Protein AF-A0A661S840-F1 (afdb_monomer)

Sequence (126 aa):
MNNSQTTIVRDSRGLSIAGTRITLYDVMDYVTENWPPELVQYWLNLTDRQIKDAMDYIENNRAEVEAEYRLVLKQAEEIRQYWEDHNREHFAKIREMPRRPGKEGLWMKLKAEKTKLEQEYGNYSD

Solvent-accessible surface area (backbone atoms only — not comparable to full-atom values): 7443 Å² total; per-residue (Å²): 133,86,81,78,74,64,55,70,39,77,55,99,90,38,58,24,37,60,98,57,94,48,34,54,55,67,51,42,64,41,52,78,70,66,51,56,67,70,56,52,20,61,76,68,70,46,52,76,66,51,43,49,54,48,54,54,49,44,69,78,39,40,73,60,50,54,52,52,40,54,50,51,54,51,52,54,49,55,52,49,52,53,51,52,56,55,46,51,56,51,51,52,52,58,70,69,50,76,78,67,84,94,43,62,73,59,53,51,50,54,50,53,52,50,52,49,50,50,54,63,57,56,72,71,73,121

Nearest PDB structures (foldseek):
  5af3-assembly1_B  TM=7.250E-01  e=1.718E-01  Mycobacterium tuberculosis H37Rv

Structure (mmCIF, N/CA/C/O backbone):
data_AF-A0A661S840-F1
#
_entry.id   AF-A0A661S840-F1
#
loop_
_atom_site.group_PDB
_atom_site.id
_atom_site.type_symbol
_atom_site.label_atom_id
_atom_site.label_alt_id
_atom_site.label_comp_id
_atom_site.label_asym_id
_atom_site.label_entity_id
_atom_site.label_seq_id
_atom_site.pdbx_PDB_ins_code
_atom_site.Cartn_x
_atom_site.Cartn_y
_atom_site.Cartn_z
_atom_site.occupancy
_atom_site.B_iso_or_equiv
_atom_site.auth_seq_id
_atom_site.auth_comp_id
_atom_site.auth_asym_id
_atom_site.auth_atom_id
_atom_site.pdbx_PDB_model_num
ATOM 1 N N . MET A 1 1 ? -14.898 23.641 21.065 1.00 31.53 1 MET A N 1
ATOM 2 C CA . MET A 1 1 ? -15.571 22.627 20.226 1.00 31.53 1 MET A CA 1
ATOM 3 C C . MET A 1 1 ? -14.485 21.693 19.716 1.00 31.53 1 MET A C 1
ATOM 5 O O . MET A 1 1 ? -13.652 22.146 18.944 1.00 31.53 1 MET A O 1
ATOM 9 N N . ASN A 1 2 ? -14.397 20.463 20.232 1.00 38.12 2 ASN A N 1
ATOM 10 C CA . ASN A 1 2 ? -13.401 19.497 19.759 1.00 38.12 2 ASN A CA 1
ATOM 11 C C . ASN A 1 2 ? -13.848 18.986 18.389 1.00 38.12 2 ASN A C 1
ATOM 13 O O . ASN A 1 2 ? -14.842 18.274 18.291 1.00 38.12 2 ASN A O 1
ATOM 17 N N . ASN A 1 3 ? -13.130 19.381 17.340 1.00 42.19 3 ASN A N 1
ATOM 18 C CA . ASN A 1 3 ? -13.243 18.768 16.024 1.00 42.19 3 ASN A CA 1
ATOM 19 C C . ASN A 1 3 ? -12.667 17.352 16.145 1.00 42.19 3 ASN A C 1
ATOM 21 O O . ASN A 1 3 ? -11.458 17.155 16.027 1.00 42.19 3 ASN A O 1
ATOM 25 N N . SER A 1 4 ? -13.512 16.372 16.455 1.00 52.81 4 SER A N 1
ATOM 26 C CA . SER A 1 4 ? -13.155 14.959 16.364 1.00 52.81 4 SER A CA 1
ATOM 27 C C . SER A 1 4 ? -12.923 14.645 14.889 1.00 52.81 4 SER A C 1
ATOM 29 O O . SER A 1 4 ? -13.855 14.268 14.188 1.00 52.81 4 SER A O 1
ATOM 31 N N . GLN A 1 5 ? -11.710 14.881 14.380 1.00 65.38 5 GLN A N 1
ATOM 32 C CA . GLN A 1 5 ? -11.364 14.449 13.031 1.00 65.38 5 GLN A CA 1
ATOM 33 C C . GLN A 1 5 ? -11.564 12.935 12.961 1.00 65.38 5 GLN A C 1
ATOM 35 O O . GLN A 1 5 ? -10.979 12.194 13.755 1.00 65.38 5 GLN A O 1
ATOM 40 N N . THR A 1 6 ? -12.447 12.501 12.062 1.00 83.31 6 THR A N 1
ATOM 41 C CA . THR A 1 6 ? -12.695 11.086 11.796 1.00 83.31 6 THR A CA 1
ATOM 42 C C . THR A 1 6 ? -11.404 10.458 11.288 1.00 83.31 6 THR A C 1
ATOM 44 O O . THR A 1 6 ? -10.803 10.961 10.341 1.00 83.31 6 THR A O 1
ATOM 47 N N . THR A 1 7 ? -10.963 9.378 11.930 1.00 94.56 7 THR A N 1
ATOM 48 C CA . THR A 1 7 ? -9.698 8.711 11.596 1.00 94.56 7 THR A CA 1
ATOM 49 C C . THR A 1 7 ? -9.768 7.984 10.257 1.00 94.56 7 THR A C 1
ATOM 51 O O . THR A 1 7 ? -8.771 7.938 9.548 1.00 94.56 7 THR A O 1
ATOM 54 N N . ILE A 1 8 ? -10.942 7.470 9.881 1.00 96.50 8 ILE A N 1
ATOM 55 C CA . ILE A 1 8 ? -11.198 6.871 8.567 1.00 96.50 8 ILE A CA 1
ATOM 56 C C . ILE A 1 8 ? -11.955 7.880 7.702 1.00 96.50 8 ILE A C 1
ATOM 58 O O . ILE A 1 8 ? -13.045 8.329 8.057 1.00 96.50 8 ILE A O 1
ATOM 62 N N . VAL A 1 9 ? -11.364 8.258 6.573 1.00 96.06 9 VAL A N 1
ATOM 63 C CA . VAL A 1 9 ? -11.898 9.246 5.629 1.00 96.06 9 VAL A CA 1
ATOM 64 C C . VAL A 1 9 ? -11.978 8.649 4.235 1.00 96.06 9 VAL A C 1
ATOM 66 O O . VAL A 1 9 ? -11.181 7.788 3.878 1.00 96.06 9 VAL A O 1
ATOM 69 N N . ARG A 1 10 ? -12.924 9.120 3.421 1.00 94.94 10 ARG A N 1
ATOM 70 C CA . ARG A 1 10 ? -13.029 8.709 2.019 1.00 94.94 10 ARG A CA 1
ATOM 71 C C . ARG A 1 10 ? -12.412 9.775 1.124 1.00 94.94 10 ARG A C 1
ATOM 73 O O . ARG A 1 10 ? -12.809 10.936 1.196 1.00 94.94 10 ARG A O 1
ATOM 80 N N . ASP A 1 11 ? -11.452 9.386 0.294 1.00 91.38 11 ASP A N 1
ATOM 81 C CA . ASP A 1 11 ? -10.814 10.267 -0.686 1.00 91.38 11 ASP A CA 1
ATOM 82 C C . ASP A 1 11 ? -10.761 9.617 -2.079 1.00 91.38 11 ASP A C 1
ATOM 84 O O . ASP A 1 11 ? -11.438 8.620 -2.341 1.00 91.38 11 ASP A O 1
ATOM 88 N N . SER A 1 12 ? -9.987 10.194 -3.003 1.00 90.94 12 SER A N 1
ATOM 89 C CA . SER A 1 12 ? -9.850 9.673 -4.370 1.00 90.94 12 SER A CA 1
ATOM 90 C C . SER A 1 12 ? -9.260 8.260 -4.450 1.00 90.94 12 SER A C 1
ATOM 92 O O . SER A 1 12 ? -9.350 7.639 -5.506 1.00 90.94 12 SER A O 1
ATOM 94 N N . ARG A 1 13 ? -8.664 7.750 -3.366 1.00 90.56 13 ARG A N 1
ATOM 95 C CA . ARG A 1 13 ? -8.087 6.404 -3.263 1.00 90.56 13 ARG A CA 1
ATOM 96 C C . ARG A 1 13 ? -9.034 5.413 -2.581 1.00 90.56 13 ARG A C 1
ATOM 98 O O . ARG A 1 13 ? -8.708 4.236 -2.522 1.00 90.56 13 ARG A O 1
ATOM 105 N N . GLY A 1 14 ? -10.185 5.871 -2.080 1.00 94.56 14 GLY A N 1
ATOM 106 C CA . GLY A 1 14 ? -11.137 5.064 -1.316 1.00 94.56 14 GLY A CA 1
ATOM 107 C C . GLY A 1 14 ? -11.064 5.335 0.187 1.00 94.56 14 GLY A C 1
ATOM 108 O O . GLY A 1 14 ? -10.854 6.476 0.608 1.00 94.56 14 GLY A O 1
ATOM 109 N N . LEU A 1 15 ? -11.293 4.299 0.999 1.00 97.00 15 LEU A N 1
ATOM 110 C CA . LEU A 1 15 ? -11.239 4.382 2.462 1.00 97.00 15 LEU A CA 1
ATOM 111 C C . LEU A 1 15 ? -9.783 4.502 2.939 1.00 97.00 15 LEU A C 1
ATOM 113 O O . LEU A 1 15 ? -8.984 3.581 2.776 1.00 97.00 15 LEU A O 1
ATOM 117 N N . SER A 1 16 ? -9.449 5.640 3.542 1.00 97.38 16 SER A N 1
ATOM 118 C CA . SER A 1 16 ? -8.091 6.037 3.921 1.00 97.38 16 SER A CA 1
ATOM 119 C C . SER A 1 16 ? -7.980 6.428 5.393 1.00 97.38 16 SER A C 1
ATOM 121 O O . SER A 1 16 ? -8.904 6.998 5.972 1.00 97.38 16 SER A O 1
ATOM 123 N N . ILE A 1 17 ? -6.814 6.182 5.992 1.00 97.19 17 ILE A N 1
ATOM 124 C CA . ILE A 1 17 ? -6.490 6.630 7.349 1.00 97.19 17 ILE A CA 1
ATOM 125 C C . ILE A 1 17 ? -6.020 8.089 7.288 1.00 97.19 17 ILE A C 1
ATOM 127 O O . ILE A 1 17 ? -4.999 8.414 6.671 1.00 97.19 17 ILE A O 1
ATOM 131 N N . ALA A 1 18 ? -6.759 8.978 7.949 1.00 95.69 18 ALA A N 1
ATOM 132 C CA . ALA A 1 18 ? -6.497 10.408 7.991 1.00 95.69 18 ALA A CA 1
ATOM 133 C C . ALA A 1 18 ? -5.067 10.713 8.465 1.00 95.69 18 ALA A C 1
ATOM 135 O O . ALA A 1 18 ? -4.554 10.119 9.416 1.00 95.69 18 ALA A O 1
ATOM 136 N N . GLY A 1 19 ? -4.424 11.663 7.783 1.00 93.25 19 GLY A N 1
ATOM 137 C CA . GLY A 1 19 ? -3.034 12.038 8.047 1.00 93.25 19 GLY A CA 1
ATOM 138 C C . GLY A 1 19 ? -1.993 11.086 7.449 1.00 93.25 19 GLY A C 1
ATOM 139 O O . GLY A 1 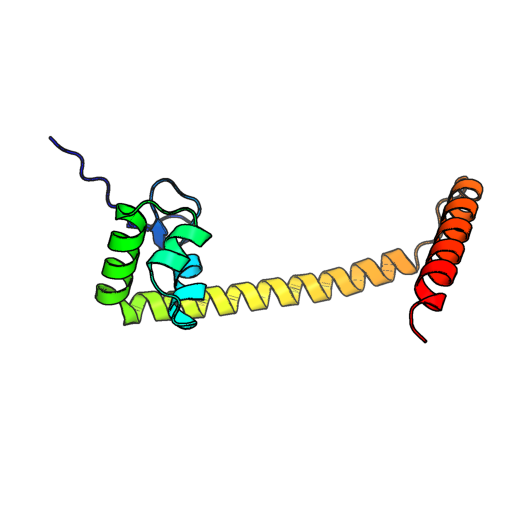19 ? -0.804 11.292 7.674 1.00 93.25 19 GLY A O 1
ATOM 140 N N . THR A 1 20 ? -2.403 10.077 6.671 1.00 95.31 20 THR A N 1
ATOM 141 C CA . THR A 1 20 ? -1.489 9.112 6.043 1.00 95.31 20 THR A CA 1
ATOM 142 C C . THR A 1 20 ? -1.832 8.862 4.571 1.00 95.31 20 THR A C 1
ATOM 144 O O . THR A 1 20 ? -2.893 9.244 4.070 1.00 95.31 20 THR A O 1
ATOM 147 N N . ARG A 1 21 ? -0.923 8.180 3.866 1.00 95.56 21 ARG A N 1
ATOM 148 C CA . ARG A 1 21 ? -1.188 7.607 2.537 1.00 95.56 21 ARG A CA 1
ATOM 149 C C . ARG A 1 21 ? -1.707 6.164 2.610 1.00 95.56 21 ARG A C 1
ATOM 151 O O . ARG A 1 21 ? -1.833 5.540 1.566 1.00 95.56 21 ARG A O 1
ATOM 158 N N . ILE A 1 22 ? -2.025 5.665 3.802 1.00 97.44 22 ILE A N 1
ATOM 159 C CA . ILE A 1 22 ? -2.437 4.281 4.039 1.00 97.44 22 ILE A CA 1
ATOM 160 C C . ILE A 1 22 ? -3.952 4.185 3.872 1.00 97.44 22 ILE A C 1
ATOM 162 O O . ILE A 1 22 ? -4.712 4.972 4.446 1.00 97.44 22 ILE A O 1
ATOM 166 N N . THR A 1 23 ? -4.379 3.247 3.043 1.00 97.88 23 THR A N 1
ATOM 167 C CA . THR A 1 23 ? -5.773 2.859 2.841 1.00 97.88 23 THR A CA 1
ATOM 168 C C . THR A 1 23 ? -6.152 1.726 3.790 1.00 97.88 23 THR A C 1
ATOM 170 O O . THR A 1 23 ? -5.291 1.003 4.289 1.00 97.88 23 THR A O 1
ATOM 173 N N . LEU A 1 24 ? -7.448 1.526 4.030 1.00 97.69 24 LEU A N 1
ATOM 174 C CA . LEU A 1 24 ? -7.896 0.308 4.713 1.00 97.69 24 LEU A CA 1
ATOM 175 C C . LEU A 1 24 ? -7.578 -0.952 3.899 1.00 97.69 24 LEU A C 1
ATOM 177 O O . LEU A 1 24 ? -7.468 -2.025 4.477 1.00 97.69 24 LEU A O 1
ATOM 181 N N . TYR A 1 25 ? -7.382 -0.831 2.586 1.00 97.94 25 TYR A N 1
ATOM 182 C CA . TYR A 1 25 ? -6.994 -1.949 1.729 1.00 97.94 25 TYR A CA 1
ATOM 183 C C . TYR A 1 25 ? -5.547 -2.388 1.999 1.00 97.94 25 TYR A C 1
ATOM 185 O O . TYR A 1 25 ? -5.298 -3.583 2.082 1.00 97.94 25 TYR A O 1
ATOM 193 N N . ASP A 1 26 ? -4.639 -1.439 2.265 1.00 97.62 26 ASP A N 1
ATOM 194 C CA . ASP A 1 26 ? -3.274 -1.750 2.718 1.00 97.62 26 ASP A CA 1
ATOM 195 C C . ASP A 1 26 ? -3.290 -2.476 4.076 1.00 97.62 26 ASP A C 1
ATOM 197 O O . ASP A 1 26 ? -2.479 -3.358 4.327 1.00 97.62 26 ASP A O 1
ATOM 201 N N . VAL A 1 27 ? -4.223 -2.128 4.973 1.00 97.88 27 VAL A N 1
ATOM 202 C CA . VAL A 1 27 ? -4.413 -2.838 6.254 1.00 97.88 27 VAL A CA 1
ATOM 203 C C . VAL A 1 27 ? -4.977 -4.246 6.020 1.00 97.88 27 VAL A C 1
ATOM 205 O O . VAL A 1 27 ? -4.553 -5.199 6.677 1.00 97.88 27 VAL A O 1
ATOM 208 N N . MET A 1 28 ? -5.911 -4.392 5.075 1.00 98.19 28 MET A N 1
ATOM 209 C CA . MET A 1 28 ? -6.550 -5.668 4.738 1.00 98.19 28 MET A CA 1
ATOM 210 C C . MET A 1 28 ? -5.571 -6.715 4.199 1.00 98.19 28 MET A C 1
ATOM 212 O O . MET A 1 28 ? -5.778 -7.899 4.474 1.00 98.19 28 MET A O 1
ATOM 216 N N . ASP A 1 29 ? -4.489 -6.311 3.527 1.00 98.00 29 ASP A N 1
ATOM 217 C CA . ASP A 1 29 ? -3.423 -7.237 3.110 1.00 98.00 29 ASP A CA 1
ATOM 218 C C . ASP A 1 29 ? -2.869 -8.036 4.303 1.00 98.00 29 ASP A C 1
ATOM 220 O O . ASP A 1 29 ? -2.687 -9.245 4.213 1.00 98.00 29 ASP A O 1
ATOM 224 N N . TYR A 1 30 ? -2.715 -7.406 5.472 1.00 97.88 30 TYR A N 1
ATOM 225 C CA . TYR A 1 30 ? -2.214 -8.081 6.676 1.00 97.88 30 TYR A CA 1
ATOM 226 C C . TYR A 1 30 ? -3.322 -8.766 7.484 1.00 97.88 30 TYR A C 1
ATOM 228 O O . TYR A 1 30 ? -3.121 -9.842 8.051 1.00 97.88 30 TYR A O 1
ATOM 236 N N . VAL A 1 31 ? -4.513 -8.161 7.550 1.00 95.75 31 VAL A N 1
ATOM 237 C CA . VAL A 1 31 ? -5.654 -8.739 8.282 1.00 95.75 31 VAL A CA 1
ATOM 238 C C . VAL A 1 31 ? -6.093 -10.060 7.653 1.00 95.75 31 VAL A C 1
ATOM 240 O O . VAL A 1 31 ? -6.397 -11.010 8.374 1.00 95.75 31 VAL A O 1
ATOM 243 N N . THR A 1 32 ? -6.096 -10.155 6.322 1.00 96.19 32 THR A N 1
ATOM 244 C CA . THR A 1 32 ? -6.449 -11.399 5.616 1.00 96.19 32 THR A CA 1
ATOM 245 C C . THR A 1 32 ? -5.414 -12.509 5.816 1.00 96.19 32 THR A C 1
ATOM 247 O O . THR A 1 32 ? -5.772 -13.687 5.811 1.00 96.19 32 THR A O 1
ATOM 250 N N . GLU A 1 33 ? -4.165 -12.148 6.113 1.00 97.00 33 GLU A N 1
ATOM 251 C CA . GLU A 1 33 ? -3.110 -13.064 6.558 1.00 97.00 33 GLU A CA 1
ATOM 252 C C . GLU A 1 33 ? -3.145 -13.363 8.072 1.00 97.00 33 GLU A C 1
ATOM 254 O O . GLU A 1 33 ? -2.285 -14.079 8.584 1.00 97.00 33 GLU A O 1
ATOM 259 N N . ASN A 1 34 ? -4.155 -12.873 8.801 1.00 96.06 34 ASN A N 1
ATOM 260 C CA . ASN A 1 34 ? -4.320 -13.023 10.253 1.00 96.06 34 ASN A CA 1
ATOM 261 C C . ASN A 1 34 ? -3.17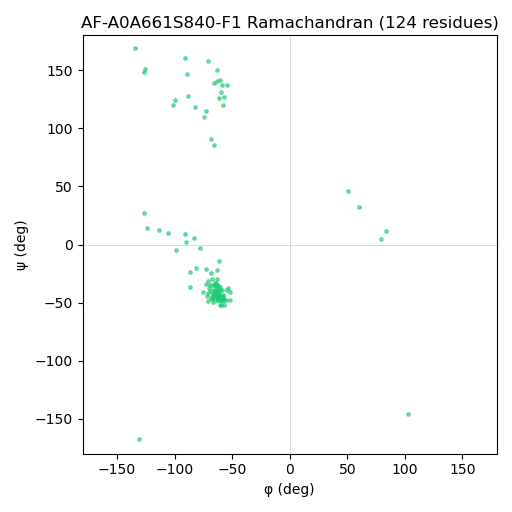3 -12.422 11.082 1.00 96.06 34 ASN A C 1
ATOM 263 O O . ASN A 1 34 ? -2.845 -12.927 12.160 1.00 96.06 34 ASN A O 1
ATOM 267 N N . TRP A 1 35 ? -2.561 -11.337 10.606 1.00 97.81 35 TRP A N 1
ATOM 268 C CA . TRP A 1 35 ? -1.553 -10.634 11.392 1.00 97.81 35 TRP A CA 1
ATOM 269 C C . TRP A 1 35 ? -2.175 -9.997 12.647 1.00 97.81 35 TRP A C 1
ATOM 271 O O . TRP A 1 35 ? -3.254 -9.400 12.569 1.00 97.81 35 TRP A O 1
ATOM 281 N N . PRO A 1 36 ? -1.496 -10.057 13.810 1.00 96.69 36 PRO A N 1
ATOM 282 C CA . PRO A 1 36 ? -1.925 -9.329 14.999 1.00 96.69 36 PRO A CA 1
ATOM 283 C C . PRO A 1 36 ? -1.942 -7.809 14.747 1.00 96.69 36 PRO A C 1
ATOM 285 O O . PRO A 1 36 ? -1.000 -7.303 14.129 1.00 96.69 36 PRO A O 1
ATOM 288 N N . PRO A 1 37 ? -2.926 -7.051 15.273 1.00 96.56 37 PRO A N 1
ATOM 289 C CA . PRO A 1 37 ? -3.017 -5.601 15.063 1.00 96.56 37 PRO A CA 1
ATOM 290 C C . PRO A 1 37 ? -1.739 -4.834 15.425 1.00 96.56 37 PRO A C 1
ATOM 292 O O . PRO A 1 37 ? -1.359 -3.911 14.716 1.00 96.56 37 PRO A O 1
ATOM 295 N N . GLU A 1 38 ? -1.041 -5.245 16.486 1.00 96.75 38 GLU A N 1
ATOM 296 C CA . GLU A 1 38 ? 0.226 -4.646 16.935 1.00 96.75 38 GLU A CA 1
ATOM 297 C C . GLU A 1 38 ? 1.337 -4.770 15.880 1.00 96.75 38 GLU A C 1
ATOM 299 O O . GLU A 1 38 ? 2.144 -3.858 15.695 1.00 96.75 38 GLU A O 1
ATOM 304 N N . LEU A 1 39 ? 1.360 -5.882 15.139 1.00 97.81 39 LEU A N 1
ATOM 305 C CA . LEU A 1 39 ? 2.337 -6.098 14.077 1.00 97.81 39 LEU A CA 1
ATOM 306 C C . LEU A 1 39 ? 1.992 -5.267 12.837 1.00 97.81 39 LEU A C 1
ATOM 308 O O . LEU A 1 39 ? 2.878 -4.649 12.250 1.00 97.81 39 LEU A O 1
ATOM 312 N N . VAL A 1 40 ? 0.705 -5.193 12.483 1.00 97.81 40 VAL A N 1
ATOM 313 C CA . VAL A 1 40 ? 0.213 -4.324 11.400 1.00 97.81 40 VAL A CA 1
ATOM 314 C C . VAL A 1 40 ? 0.514 -2.860 11.709 1.00 97.81 40 VAL A C 1
ATOM 316 O O . VAL A 1 40 ? 1.000 -2.126 10.851 1.00 97.81 40 VAL A O 1
ATOM 319 N N . GLN A 1 41 ? 0.285 -2.446 12.954 1.00 98.06 41 GLN A N 1
ATOM 320 C CA . GLN A 1 41 ? 0.602 -1.113 13.441 1.00 98.06 41 GLN A CA 1
ATOM 321 C C . GLN A 1 41 ? 2.080 -0.781 13.251 1.00 98.06 41 GLN A C 1
ATOM 323 O O . GLN A 1 41 ? 2.398 0.266 12.686 1.00 98.06 41 GLN A O 1
ATOM 328 N N . TYR A 1 42 ? 2.969 -1.660 13.723 1.00 97.88 42 TYR A N 1
ATOM 329 C CA . TYR A 1 42 ? 4.411 -1.474 13.601 1.00 97.88 42 TYR A CA 1
ATOM 330 C C . TYR A 1 42 ? 4.836 -1.381 12.133 1.00 97.88 42 TYR A C 1
ATOM 332 O O . TYR A 1 42 ? 5.547 -0.453 11.749 1.00 97.88 42 TYR A O 1
ATOM 340 N N . TRP A 1 43 ? 4.355 -2.307 11.304 1.00 98.00 43 TRP A N 1
ATOM 341 C CA . TRP A 1 43 ? 4.739 -2.400 9.900 1.00 98.00 43 TRP A CA 1
ATOM 342 C C . TRP A 1 43 ? 4.260 -1.206 9.065 1.00 98.00 43 TRP A C 1
ATOM 344 O O . TRP A 1 43 ? 4.998 -0.688 8.229 1.00 98.00 43 TRP A O 1
ATOM 354 N N . LEU A 1 44 ? 3.045 -0.724 9.333 1.00 97.38 44 LEU A N 1
ATOM 355 C CA . LEU A 1 44 ? 2.457 0.431 8.655 1.00 97.38 44 LEU A CA 1
ATOM 356 C C . LEU A 1 44 ? 2.763 1.767 9.350 1.00 97.38 44 LEU A C 1
ATOM 358 O O . LEU A 1 44 ? 2.311 2.813 8.886 1.00 97.38 44 LEU A O 1
ATOM 362 N N . ASN A 1 45 ? 3.538 1.756 10.440 1.00 97.44 45 ASN A N 1
ATOM 363 C CA . ASN A 1 45 ? 3.875 2.933 11.244 1.00 97.44 45 ASN A CA 1
ATOM 364 C C . ASN A 1 45 ? 2.629 3.752 11.653 1.00 97.44 45 ASN A C 1
ATOM 366 O O . ASN A 1 45 ? 2.581 4.977 11.506 1.00 97.44 45 ASN A O 1
ATOM 370 N N . LEU A 1 46 ? 1.593 3.055 12.128 1.00 97.38 46 LEU A N 1
ATOM 371 C CA . LEU A 1 46 ? 0.339 3.655 12.581 1.00 97.38 46 LEU A CA 1
ATOM 372 C C . LEU A 1 46 ? 0.401 4.003 14.073 1.00 97.38 46 LEU A C 1
ATOM 374 O O . LEU A 1 46 ? 1.004 3.305 14.887 1.00 97.38 46 LEU A O 1
ATOM 378 N N . THR A 1 47 ? -0.276 5.079 14.463 1.00 97.50 47 THR A N 1
ATOM 379 C CA . THR A 1 47 ? -0.508 5.372 15.887 1.00 97.50 47 THR A CA 1
ATOM 380 C C . THR A 1 47 ? -1.508 4.387 16.495 1.00 97.50 47 THR A C 1
ATOM 382 O O . THR A 1 47 ? -2.353 3.849 15.776 1.00 97.50 47 THR A O 1
ATOM 385 N N . ASP A 1 48 ? -1.486 4.222 17.823 1.00 96.94 48 ASP A N 1
ATOM 386 C CA . ASP A 1 48 ? -2.425 3.345 18.550 1.00 96.94 48 ASP A CA 1
ATOM 387 C C . ASP A 1 48 ? -3.885 3.647 18.189 1.00 96.94 48 ASP A C 1
ATOM 389 O O . ASP A 1 48 ? -4.699 2.753 17.965 1.00 96.94 48 ASP A O 1
ATOM 393 N N . ARG A 1 49 ? -4.213 4.939 18.074 1.00 96.38 49 ARG A N 1
ATOM 394 C CA . ARG A 1 49 ? -5.549 5.388 17.684 1.00 96.38 49 ARG A CA 1
ATOM 395 C C . ARG A 1 49 ? -5.892 4.987 16.250 1.00 96.38 49 ARG A C 1
ATOM 397 O O . ARG A 1 49 ? -7.010 4.561 16.001 1.00 96.38 49 ARG A O 1
ATOM 404 N N . GLN A 1 50 ? -4.954 5.124 15.314 1.00 97.69 50 GLN A N 1
ATOM 405 C CA . GLN A 1 50 ? -5.195 4.799 13.907 1.00 97.69 50 GLN A CA 1
ATOM 406 C C . GLN A 1 50 ? -5.421 3.310 13.687 1.00 97.69 50 GLN A C 1
ATOM 408 O O . GLN A 1 50 ? -6.381 2.963 13.005 1.00 97.69 50 GLN A O 1
ATOM 413 N N . ILE A 1 51 ? -4.586 2.441 14.269 1.00 97.94 51 ILE A N 1
ATOM 414 C CA . ILE A 1 51 ? -4.793 0.995 14.132 1.00 97.94 51 ILE A CA 1
ATOM 415 C C . ILE A 1 51 ? -6.095 0.569 14.809 1.00 97.94 51 ILE A C 1
ATOM 417 O O . ILE A 1 51 ? -6.868 -0.175 14.214 1.00 97.94 51 ILE A O 1
ATOM 421 N N . LYS A 1 52 ? -6.392 1.093 16.005 1.00 97.75 52 LYS A N 1
ATOM 422 C CA . LYS A 1 52 ? -7.636 0.775 16.706 1.00 97.75 52 LYS A CA 1
ATOM 423 C C . LYS A 1 52 ? -8.860 1.190 15.888 1.00 97.75 52 LYS A C 1
ATOM 425 O O . LYS A 1 52 ? -9.730 0.362 15.643 1.00 97.75 52 LYS A O 1
ATOM 430 N N . ASP A 1 53 ? -8.907 2.442 15.437 1.00 97.69 53 ASP A N 1
ATOM 431 C CA . ASP A 1 53 ? -10.039 2.955 14.662 1.00 97.69 53 ASP A CA 1
ATOM 432 C C . ASP A 1 53 ? -10.168 2.229 13.307 1.00 97.69 53 ASP A C 1
ATOM 434 O O . ASP A 1 53 ? -11.283 2.022 12.833 1.00 97.69 53 ASP A O 1
ATOM 438 N N . ALA A 1 54 ? -9.054 1.807 12.694 1.00 97.69 54 ALA A N 1
ATOM 439 C CA . ALA A 1 54 ? -9.065 1.005 11.470 1.00 97.69 54 ALA A CA 1
ATOM 440 C C . ALA A 1 54 ? -9.654 -0.392 11.702 1.00 97.69 54 ALA A C 1
ATOM 442 O O . ALA A 1 54 ? -10.562 -0.787 10.972 1.00 97.69 54 ALA A O 1
ATOM 443 N N . MET A 1 55 ? -9.195 -1.114 12.730 1.00 97.88 55 MET A N 1
ATOM 444 C CA . MET A 1 55 ? -9.722 -2.441 13.069 1.00 97.88 55 MET A CA 1
ATOM 445 C C . MET A 1 55 ? -11.207 -2.373 13.448 1.00 97.88 55 MET A C 1
ATOM 447 O O . MET A 1 55 ? -11.999 -3.174 12.953 1.00 97.88 55 MET A O 1
ATOM 451 N N . ASP A 1 56 ? -11.607 -1.373 14.242 1.00 98.00 56 ASP A N 1
ATOM 452 C CA . ASP A 1 56 ? -13.010 -1.146 14.604 1.00 98.00 56 ASP A CA 1
ATOM 453 C C . ASP A 1 56 ? -13.869 -0.840 13.364 1.00 98.00 56 ASP A C 1
ATOM 455 O O . ASP A 1 56 ? -14.992 -1.332 13.242 1.00 98.00 56 ASP A O 1
ATOM 459 N N . TYR A 1 57 ? -13.370 -0.031 12.422 1.00 98.12 57 TYR A N 1
ATOM 460 C CA . TYR A 1 57 ? -14.100 0.274 11.192 1.00 98.12 57 TYR A CA 1
ATOM 461 C C . TYR A 1 57 ? -14.255 -0.963 10.302 1.00 98.12 57 TYR A C 1
ATOM 463 O O . TYR A 1 57 ? -15.346 -1.193 9.779 1.00 98.12 57 TYR A O 1
ATOM 471 N N . ILE A 1 58 ? -13.190 -1.756 10.143 1.00 97.31 58 ILE A N 1
ATOM 472 C CA . ILE A 1 58 ? -13.211 -3.001 9.365 1.00 97.31 58 ILE A CA 1
ATOM 473 C C . ILE A 1 58 ? -14.237 -3.971 9.952 1.00 97.31 58 ILE A C 1
ATOM 475 O O . ILE A 1 58 ? -15.066 -4.483 9.209 1.00 97.31 58 ILE A O 1
ATOM 479 N N . GLU A 1 59 ? -14.236 -4.182 11.269 1.00 97.12 59 GLU A N 1
ATOM 480 C CA . GLU A 1 59 ? -15.163 -5.121 11.909 1.00 97.12 59 GLU A CA 1
ATOM 481 C C . GLU A 1 59 ? -16.625 -4.670 11.760 1.00 97.12 59 GLU A C 1
ATOM 483 O O . GLU A 1 59 ? -17.492 -5.459 11.384 1.00 97.12 59 GLU A O 1
ATOM 488 N N . ASN A 1 60 ? -16.900 -3.376 11.955 1.00 97.88 60 ASN A N 1
ATOM 489 C CA . ASN A 1 60 ? -18.257 -2.834 11.847 1.00 97.88 60 ASN A CA 1
ATOM 490 C C . ASN A 1 60 ? -18.785 -2.752 10.401 1.00 97.88 60 ASN A C 1
ATOM 492 O O . ASN A 1 60 ? -19.997 -2.684 10.206 1.00 97.88 60 ASN A O 1
ATOM 496 N N . ASN A 1 61 ? -17.905 -2.753 9.392 1.00 97.38 61 ASN A N 1
ATOM 497 C CA . ASN A 1 61 ? -18.263 -2.578 7.975 1.00 97.38 61 ASN A CA 1
ATOM 498 C C . ASN A 1 61 ? -17.721 -3.710 7.089 1.00 97.38 61 ASN A C 1
ATOM 500 O O . ASN A 1 61 ? -17.478 -3.525 5.894 1.00 97.38 61 ASN A O 1
ATOM 504 N N . ARG A 1 62 ? -17.526 -4.898 7.668 1.00 95.94 62 ARG A N 1
ATOM 505 C CA . ARG A 1 62 ? -16.743 -5.987 7.073 1.00 95.94 62 ARG A CA 1
ATOM 50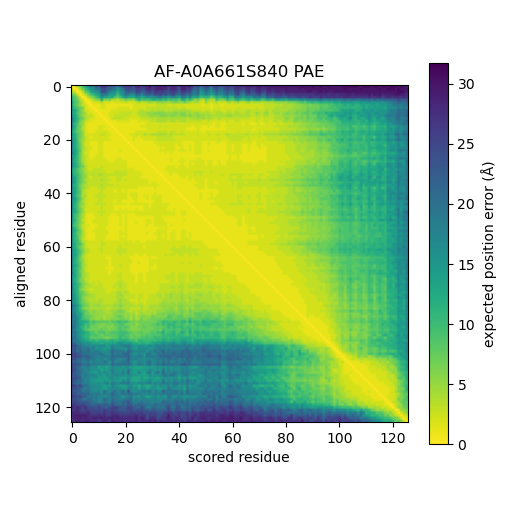6 C C . ARG A 1 62 ? -17.152 -6.349 5.649 1.00 95.94 62 ARG A C 1
ATOM 508 O O . ARG A 1 62 ? -16.302 -6.436 4.771 1.00 95.94 62 ARG A O 1
ATOM 515 N N . ALA A 1 63 ? -18.451 -6.511 5.401 1.00 97.56 63 ALA A N 1
ATOM 516 C CA . ALA A 1 63 ? -18.956 -6.901 4.085 1.00 97.56 63 ALA A CA 1
ATOM 517 C C . ALA A 1 63 ? -18.645 -5.863 2.989 1.00 97.56 63 ALA A C 1
ATOM 519 O O . ALA A 1 63 ? -18.299 -6.241 1.869 1.00 97.56 63 ALA A O 1
ATOM 520 N N . GLU A 1 64 ? -18.755 -4.571 3.309 1.00 96.75 64 GLU A N 1
ATOM 521 C CA . GLU A 1 64 ? -18.460 -3.472 2.383 1.00 96.75 64 GLU A CA 1
ATOM 522 C C . GLU A 1 64 ? -16.953 -3.367 2.133 1.00 96.75 64 GLU A C 1
ATOM 524 O O . GLU A 1 64 ? -16.518 -3.378 0.981 1.00 96.75 64 GLU A O 1
ATOM 529 N N . VAL A 1 65 ? -16.150 -3.371 3.203 1.00 97.50 65 VAL A N 1
ATOM 530 C CA . VAL A 1 65 ? -14.686 -3.279 3.110 1.00 97.50 65 VAL A CA 1
ATOM 531 C C . VAL A 1 65 ? -14.106 -4.459 2.333 1.00 97.50 65 VAL A C 1
ATOM 533 O O . VAL A 1 65 ? -13.282 -4.260 1.445 1.00 97.50 65 VAL A O 1
ATOM 536 N N . GLU A 1 66 ? -14.559 -5.686 2.600 1.00 97.81 66 GLU A N 1
ATOM 537 C CA . GLU A 1 66 ? -14.110 -6.869 1.861 1.00 97.81 66 GLU A CA 1
ATOM 538 C C . GLU A 1 66 ? -14.521 -6.822 0.379 1.00 97.81 66 GLU A C 1
ATOM 540 O O . GLU A 1 66 ? -13.785 -7.306 -0.484 1.00 97.81 66 GLU A O 1
ATOM 545 N N . ALA A 1 67 ? -15.688 -6.254 0.055 1.00 97.94 67 ALA A N 1
ATOM 546 C CA . ALA A 1 67 ? -16.120 -6.097 -1.331 1.00 97.94 67 ALA A CA 1
ATOM 547 C C . ALA A 1 67 ? -15.252 -5.086 -2.091 1.00 97.94 67 ALA A C 1
ATOM 549 O O . ALA A 1 67 ? -14.808 -5.385 -3.203 1.00 97.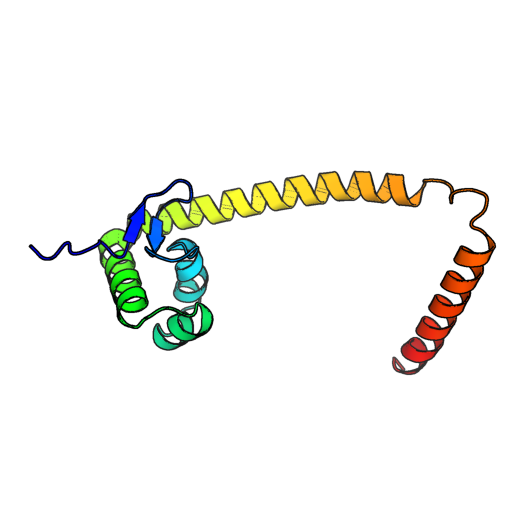94 67 ALA A O 1
ATOM 550 N N . GLU A 1 68 ? -14.972 -3.931 -1.487 1.00 97.56 68 GLU A N 1
ATOM 551 C CA . GLU A 1 68 ? -14.069 -2.934 -2.063 1.00 97.56 68 GLU A CA 1
ATOM 552 C C . GLU A 1 68 ? -12.635 -3.465 -2.175 1.00 97.56 68 GLU A C 1
ATOM 554 O O . GLU A 1 68 ? -12.008 -3.309 -3.221 1.00 97.56 68 GLU A O 1
ATOM 559 N N . TYR A 1 69 ? -12.144 -4.174 -1.157 1.00 98.06 69 TYR A N 1
ATOM 560 C CA . TYR A 1 69 ? -10.818 -4.791 -1.164 1.00 98.06 69 TYR A CA 1
ATOM 561 C C . TYR A 1 69 ? -10.636 -5.758 -2.343 1.00 98.06 69 TYR A C 1
ATOM 563 O O . TYR A 1 69 ? -9.665 -5.659 -3.093 1.00 98.06 69 TYR A O 1
ATOM 571 N N . ARG A 1 70 ? -11.618 -6.637 -2.595 1.00 98.12 70 ARG A N 1
ATOM 572 C CA . ARG A 1 70 ? -11.590 -7.535 -3.764 1.00 98.12 70 ARG A CA 1
ATOM 573 C C . ARG A 1 70 ? -11.555 -6.778 -5.092 1.00 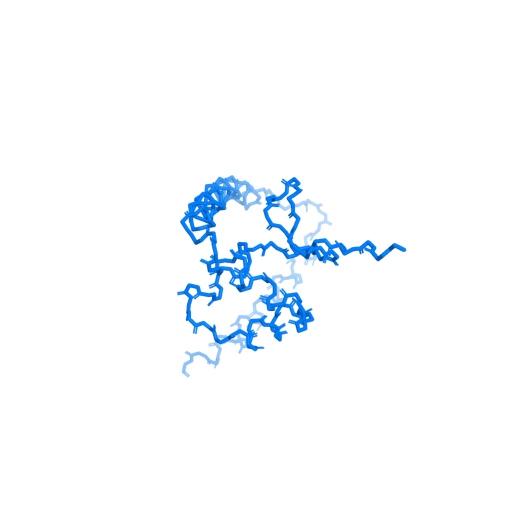98.12 70 ARG A C 1
ATOM 575 O O . ARG A 1 70 ? -10.909 -7.235 -6.035 1.00 98.12 70 ARG A O 1
ATOM 582 N N . LEU A 1 71 ? -12.247 -5.642 -5.186 1.00 97.44 71 LEU A N 1
ATOM 583 C CA . LEU A 1 71 ? -12.219 -4.805 -6.384 1.00 97.44 71 LEU A CA 1
ATOM 584 C C . LEU A 1 71 ? -10.833 -4.181 -6.596 1.00 97.44 71 LEU A C 1
ATOM 586 O O . LEU A 1 71 ? -10.335 -4.199 -7.720 1.00 97.44 71 LEU A O 1
ATOM 590 N N . VAL A 1 72 ? -10.205 -3.686 -5.527 1.00 95.88 72 VAL A N 1
ATOM 591 C CA . VAL A 1 72 ? -8.851 -3.113 -5.564 1.00 95.88 72 VAL A CA 1
ATOM 592 C C . VAL A 1 72 ? -7.828 -4.154 -6.020 1.00 95.88 72 VAL A C 1
ATOM 594 O O . VAL A 1 72 ? -7.060 -3.875 -6.938 1.00 95.88 72 VAL A O 1
ATOM 597 N N . LEU A 1 73 ? -7.867 -5.373 -5.467 1.00 97.12 73 LEU A N 1
ATOM 598 C CA . LEU A 1 73 ? -6.981 -6.466 -5.889 1.00 97.12 73 LEU A CA 1
ATOM 599 C C . LEU A 1 73 ? -7.137 -6.792 -7.377 1.00 97.12 73 LEU A C 1
ATOM 601 O O . LEU A 1 73 ? -6.147 -6.930 -8.095 1.00 97.12 73 LEU A O 1
ATOM 605 N N . LYS A 1 74 ? -8.383 -6.872 -7.858 1.00 97.94 74 LYS A N 1
ATOM 606 C CA . LYS A 1 74 ? -8.665 -7.124 -9.273 1.00 97.94 74 LYS A CA 1
ATOM 607 C C . LYS A 1 74 ? -8.078 -6.027 -10.167 1.00 97.94 74 LYS A C 1
ATOM 609 O O . LYS A 1 74 ? -7.422 -6.335 -11.155 1.00 97.94 74 LYS A O 1
ATOM 614 N N . GLN A 1 75 ? -8.292 -4.761 -9.818 1.00 96.12 75 GLN A N 1
ATOM 615 C CA . GLN A 1 75 ? -7.774 -3.631 -10.592 1.00 96.12 75 GLN A CA 1
ATOM 616 C C . GLN A 1 75 ? -6.242 -3.580 -10.579 1.00 96.12 75 GLN A C 1
ATOM 618 O O . GLN A 1 75 ? -5.629 -3.310 -11.610 1.00 96.12 75 GLN A O 1
ATOM 623 N N . ALA A 1 76 ? -5.615 -3.863 -9.434 1.00 95.06 76 ALA A N 1
ATOM 624 C CA . ALA A 1 76 ? -4.163 -3.927 -9.316 1.00 95.06 76 ALA A CA 1
ATOM 625 C C . ALA A 1 76 ? -3.572 -5.018 -10.224 1.00 95.06 76 ALA A C 1
ATOM 627 O O . ALA A 1 76 ? -2.582 -4.772 -10.914 1.00 95.06 76 ALA A O 1
ATOM 628 N N . GLU A 1 77 ? -4.211 -6.190 -10.275 1.00 97.69 77 GLU A N 1
ATOM 629 C CA . GLU A 1 77 ? -3.825 -7.287 -11.164 1.00 97.69 77 GLU A CA 1
ATOM 630 C C . GLU A 1 77 ? -3.959 -6.905 -12.645 1.00 97.69 77 GLU A C 1
ATOM 632 O O . GLU A 1 77 ? -3.019 -7.094 -13.414 1.00 97.69 77 GLU A O 1
ATOM 637 N N . GLU A 1 78 ? -5.087 -6.311 -13.042 1.00 97.81 78 GLU A N 1
ATOM 638 C CA . GLU A 1 78 ? -5.326 -5.862 -14.422 1.00 97.81 78 GLU A CA 1
ATOM 639 C C . GLU A 1 78 ? -4.282 -4.827 -14.872 1.00 97.81 78 GLU A C 1
ATOM 641 O O . GLU A 1 78 ? -3.726 -4.924 -15.968 1.00 97.81 78 GLU A O 1
ATOM 646 N N . ILE A 1 79 ? -3.969 -3.855 -14.008 1.00 96.69 79 ILE A N 1
ATOM 647 C CA . ILE A 1 79 ? -2.939 -2.842 -14.270 1.00 96.69 79 ILE A CA 1
ATOM 648 C C . ILE A 1 79 ? -1.562 -3.496 -14.394 1.00 96.69 79 ILE A C 1
ATOM 650 O O . ILE A 1 79 ? -0.802 -3.146 -15.301 1.00 96.69 79 ILE A O 1
ATOM 654 N N . ARG A 1 80 ? -1.232 -4.439 -13.501 1.00 96.75 80 ARG A N 1
ATOM 655 C CA . ARG A 1 80 ? 0.049 -5.151 -13.541 1.00 96.75 80 ARG A CA 1
ATOM 656 C C . ARG A 1 80 ? 0.209 -5.896 -14.862 1.00 96.75 80 ARG A C 1
ATOM 658 O O . ARG A 1 80 ? 1.202 -5.674 -15.547 1.00 96.75 80 ARG A O 1
ATOM 665 N N . GLN A 1 81 ? -0.781 -6.701 -15.244 1.00 97.38 81 GLN A N 1
ATOM 666 C CA . GLN A 1 81 ? -0.762 -7.476 -16.489 1.00 97.38 81 GLN A CA 1
ATOM 667 C C . GLN A 1 81 ? -0.611 -6.573 -17.716 1.00 97.38 81 GLN A C 1
ATOM 669 O O . GLN A 1 81 ? 0.259 -6.808 -18.554 1.00 97.38 81 GLN A O 1
ATOM 674 N N . TYR A 1 82 ? -1.389 -5.488 -17.781 1.00 96.62 82 TYR A N 1
ATOM 675 C CA . TYR A 1 82 ? -1.295 -4.518 -18.870 1.00 96.62 82 TYR A CA 1
ATOM 676 C C . TYR A 1 82 ? 0.130 -3.965 -19.032 1.00 96.62 82 TYR A C 1
ATOM 678 O O . TYR A 1 82 ? 0.671 -3.935 -20.142 1.00 96.62 82 TYR A O 1
ATOM 686 N N . TRP A 1 83 ? 0.762 -3.541 -17.933 1.00 96.38 83 TRP A N 1
ATOM 687 C CA . TRP A 1 83 ? 2.116 -2.992 -17.987 1.00 96.38 83 TRP A CA 1
ATOM 688 C C . TRP A 1 83 ? 3.184 -4.053 -18.229 1.00 96.38 83 TRP A C 1
ATOM 690 O O . TRP A 1 83 ? 4.163 -3.759 -18.909 1.00 96.38 83 TRP A O 1
ATOM 700 N N . GLU A 1 84 ? 3.027 -5.270 -17.715 1.00 96.19 84 GLU A N 1
ATOM 701 C CA 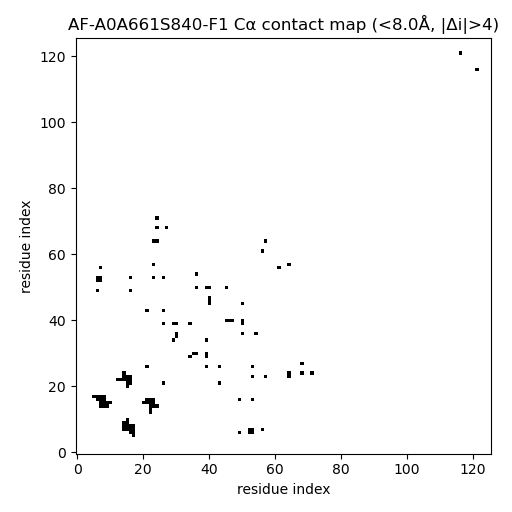. GLU A 1 84 ? 3.947 -6.377 -17.986 1.00 96.19 84 GLU A CA 1
ATOM 702 C C . GLU A 1 84 ? 3.980 -6.729 -19.475 1.00 96.19 84 GLU A C 1
ATOM 704 O O . GLU A 1 84 ? 5.066 -6.848 -20.052 1.00 96.19 84 GLU A O 1
ATOM 709 N N . ASP A 1 85 ? 2.815 -6.825 -20.116 1.00 94.31 85 ASP A N 1
ATOM 710 C CA . ASP A 1 85 ? 2.714 -7.108 -21.547 1.00 94.31 85 ASP A CA 1
ATOM 711 C C . ASP A 1 85 ? 3.260 -5.950 -22.387 1.00 94.31 85 ASP A C 1
ATOM 713 O O . ASP A 1 85 ? 4.102 -6.157 -23.268 1.00 94.31 85 ASP A O 1
ATOM 717 N N . HIS A 1 86 ? 2.882 -4.713 -22.051 1.00 93.62 86 HIS A N 1
ATOM 718 C CA . HIS A 1 86 ? 3.403 -3.523 -22.723 1.00 93.62 86 HIS A CA 1
ATOM 719 C C . HIS A 1 86 ? 4.934 -3.422 -22.614 1.00 93.62 86 HIS A C 1
ATOM 721 O O . HIS A 1 86 ? 5.641 -3.168 -23.596 1.00 93.62 86 HIS A O 1
ATOM 727 N N . ASN A 1 87 ? 5.472 -3.665 -21.417 1.00 95.25 87 ASN A N 1
ATOM 728 C CA . ASN A 1 87 ? 6.905 -3.608 -21.165 1.00 95.25 87 ASN A CA 1
ATOM 729 C C . ASN A 1 87 ? 7.650 -4.745 -21.864 1.00 95.25 87 ASN A C 1
ATOM 731 O O . ASN A 1 87 ? 8.764 -4.522 -22.336 1.00 95.25 87 ASN A O 1
ATOM 735 N N . ARG A 1 88 ? 7.057 -5.941 -21.984 1.00 94.38 88 ARG A N 1
ATOM 736 C CA . ARG A 1 88 ? 7.661 -7.072 -22.703 1.00 94.38 88 ARG A CA 1
ATOM 737 C C . ARG A 1 88 ? 7.963 -6.707 -24.153 1.00 94.38 88 ARG A C 1
ATOM 739 O O . ARG A 1 88 ? 9.086 -6.917 -24.613 1.00 94.38 88 ARG A O 1
ATOM 746 N N . GLU A 1 89 ? 6.996 -6.116 -24.851 1.00 91.44 89 GLU A N 1
ATOM 747 C CA . GLU A 1 89 ? 7.189 -5.654 -26.228 1.00 91.44 89 GLU A CA 1
ATOM 748 C C . GLU A 1 89 ? 8.240 -4.545 -26.317 1.00 91.44 89 GLU A C 1
ATOM 750 O O . GLU A 1 89 ? 9.114 -4.564 -27.189 1.00 91.44 89 GLU A O 1
ATOM 755 N N . HIS A 1 90 ? 8.175 -3.572 -25.407 1.00 91.19 90 HIS A N 1
ATOM 756 C CA . HIS A 1 90 ? 9.110 -2.455 -25.389 1.00 91.19 90 HIS A CA 1
ATOM 757 C C . HIS A 1 90 ? 10.553 -2.919 -25.128 1.00 91.19 90 HIS A C 1
ATOM 759 O O . HIS A 1 90 ? 11.480 -2.501 -25.826 1.00 91.19 90 HIS A O 1
ATOM 765 N N . PHE A 1 91 ? 10.755 -3.839 -24.183 1.00 93.06 91 PHE A N 1
ATOM 766 C CA . PHE A 1 91 ? 12.065 -4.420 -23.901 1.00 93.06 91 PHE A CA 1
ATOM 767 C C . PHE A 1 91 ? 12.581 -5.299 -25.041 1.00 93.06 91 PHE A C 1
ATOM 769 O O . PHE A 1 91 ? 13.783 -5.266 -25.313 1.00 93.06 91 PHE A O 1
ATOM 776 N N . ALA A 1 92 ? 11.711 -6.029 -25.748 1.00 92.94 92 ALA A N 1
ATOM 777 C CA . ALA A 1 92 ? 12.104 -6.768 -26.949 1.00 92.94 92 ALA A CA 1
ATOM 778 C C . ALA A 1 92 ? 12.660 -5.819 -28.025 1.00 92.94 92 ALA A C 1
ATOM 780 O O . ALA A 1 92 ? 13.767 -6.033 -28.519 1.00 92.94 92 ALA A O 1
ATOM 781 N N . LYS A 1 93 ? 11.970 -4.699 -28.286 1.00 90.75 93 LYS A N 1
ATOM 782 C CA . LYS A 1 93 ? 12.448 -3.658 -29.213 1.00 90.75 93 LYS A CA 1
ATOM 783 C C . LYS A 1 93 ? 13.784 -3.064 -28.765 1.00 90.75 93 LYS A C 1
ATOM 785 O O . LYS A 1 93 ? 14.699 -2.961 -29.573 1.00 90.75 93 LYS A O 1
ATOM 790 N N . ILE A 1 94 ? 13.935 -2.713 -27.483 1.00 89.38 94 ILE A N 1
ATOM 791 C CA . ILE A 1 94 ? 15.209 -2.202 -26.940 1.00 89.38 94 ILE A CA 1
ATOM 792 C C . ILE A 1 94 ? 16.345 -3.214 -27.133 1.00 89.38 94 ILE A C 1
ATOM 794 O O . ILE A 1 94 ? 17.469 -2.817 -27.437 1.00 89.38 94 ILE A O 1
ATOM 798 N N . ARG A 1 95 ? 16.073 -4.512 -26.964 1.00 87.88 95 ARG A N 1
ATOM 799 C CA . ARG A 1 95 ? 17.074 -5.570 -27.144 1.00 87.88 95 ARG A CA 1
ATOM 800 C C . ARG A 1 95 ? 17.556 -5.673 -28.594 1.00 87.88 95 ARG A C 1
ATOM 802 O O . ARG A 1 95 ? 18.729 -5.974 -28.807 1.00 87.88 95 ARG A O 1
ATOM 809 N N . GLU A 1 96 ? 16.675 -5.427 -29.559 1.00 89.75 96 GLU A N 1
ATOM 810 C CA . GLU A 1 96 ? 16.986 -5.428 -30.995 1.00 89.75 96 GLU A CA 1
ATOM 811 C C . GLU A 1 96 ? 17.629 -4.121 -31.477 1.00 89.75 96 GLU A C 1
ATOM 813 O O . GLU A 1 96 ? 18.286 -4.106 -32.520 1.00 89.75 96 GLU A O 1
ATOM 818 N N . MET A 1 97 ? 17.475 -3.021 -30.731 1.00 84.88 97 MET A N 1
ATOM 819 C CA . MET A 1 97 ? 18.044 -1.733 -31.120 1.00 84.88 97 MET A CA 1
ATOM 820 C C . MET A 1 97 ? 19.573 -1.814 -31.245 1.00 84.88 97 MET A C 1
ATOM 822 O O . MET A 1 97 ? 20.261 -2.261 -30.317 1.00 84.88 97 MET A O 1
ATOM 826 N N . PRO A 1 98 ? 20.144 -1.319 -32.360 1.00 81.06 98 PRO A N 1
ATOM 827 C CA . PRO A 1 98 ? 21.583 -1.278 -32.519 1.00 81.06 98 PRO A CA 1
ATOM 828 C C . PRO A 1 98 ? 22.190 -0.366 -31.455 1.00 81.06 98 PRO A C 1
ATOM 830 O O . PRO A 1 98 ? 21.665 0.701 -31.118 1.00 81.06 98 PRO A O 1
ATOM 833 N N . ARG A 1 99 ? 23.339 -0.785 -30.921 1.00 80.88 99 ARG A N 1
ATOM 834 C CA . ARG A 1 99 ? 24.095 0.040 -29.979 1.00 80.88 99 ARG A CA 1
ATOM 835 C C . ARG A 1 99 ? 24.452 1.357 -30.655 1.00 80.88 99 ARG A C 1
ATOM 837 O O . ARG A 1 99 ? 24.871 1.371 -31.809 1.00 80.88 99 ARG A O 1
ATOM 844 N N . ARG A 1 100 ? 24.302 2.459 -29.917 1.00 78.62 100 ARG A N 1
ATOM 845 C CA . ARG A 1 100 ? 24.637 3.787 -30.438 1.00 78.62 100 ARG A CA 1
ATOM 846 C C . ARG A 1 100 ? 26.103 3.806 -30.900 1.00 78.62 100 ARG A C 1
ATOM 848 O O . ARG A 1 100 ? 26.965 3.451 -30.085 1.00 78.62 100 ARG A O 1
ATOM 855 N N . PRO A 1 101 ? 26.379 4.225 -32.147 1.00 81.56 101 PRO A N 1
ATOM 856 C CA . PRO A 1 101 ? 27.746 4.346 -32.639 1.00 81.56 101 PRO A CA 1
ATOM 857 C C . PRO A 1 101 ? 28.523 5.393 -31.823 1.00 81.56 101 PRO A C 1
ATOM 859 O O . PRO A 1 101 ? 27.934 6.333 -31.280 1.00 81.56 101 PRO A O 1
ATOM 862 N N . GLY A 1 102 ? 29.840 5.221 -31.694 1.00 85.06 102 GLY A N 1
ATOM 863 C CA . GLY A 1 102 ? 30.725 6.103 -30.918 1.00 85.06 102 GLY A CA 1
ATOM 864 C C . GLY A 1 102 ? 30.785 5.797 -29.413 1.00 85.06 102 GLY A C 1
ATOM 865 O O . GLY A 1 102 ? 31.294 6.603 -28.629 1.00 85.06 102 GLY A O 1
ATOM 866 N N . LYS A 1 103 ? 30.241 4.654 -28.975 1.00 85.56 103 LYS A N 1
ATOM 867 C CA . LYS A 1 103 ? 30.288 4.166 -27.578 1.00 85.56 103 LYS A CA 1
ATOM 868 C C . LYS A 1 103 ? 30.899 2.768 -27.446 1.00 85.56 103 LYS A C 1
ATOM 870 O O . LYS A 1 103 ? 30.796 2.140 -26.394 1.00 85.56 103 LYS A O 1
ATOM 875 N N . GLU A 1 104 ? 31.562 2.275 -28.483 1.00 88.25 104 GLU A N 1
ATOM 876 C CA . GLU A 1 104 ? 32.106 0.919 -28.592 1.00 88.25 104 GLU A CA 1
ATOM 877 C C . GLU A 1 104 ? 33.091 0.610 -27.454 1.00 88.25 104 GLU A C 1
ATOM 879 O O . GLU A 1 104 ? 32.997 -0.438 -26.817 1.00 88.25 104 GLU A O 1
ATOM 884 N N . GLY A 1 105 ? 33.972 1.562 -27.123 1.00 87.62 105 GLY A N 1
ATOM 885 C CA . GLY A 1 105 ? 34.932 1.418 -26.025 1.00 87.62 105 GLY A CA 1
ATOM 886 C C . GLY A 1 105 ? 34.281 1.300 -24.640 1.00 87.62 105 GLY A C 1
ATOM 887 O O . GLY A 1 105 ? 34.775 0.563 -23.789 1.00 87.62 105 GLY A O 1
ATOM 888 N N . LEU A 1 106 ? 33.145 1.969 -24.411 1.00 87.00 106 LEU A N 1
ATOM 889 C CA . LEU A 1 106 ? 32.385 1.846 -23.160 1.00 87.00 106 LEU A CA 1
ATOM 890 C C . LEU A 1 106 ? 31.713 0.470 -23.066 1.00 87.00 106 LEU A C 1
ATOM 892 O O . LEU A 1 106 ? 31.758 -0.181 -22.025 1.00 87.00 106 LEU A O 1
ATOM 896 N N . TRP A 1 107 ? 31.147 -0.001 -24.176 1.00 83.12 107 TRP A N 1
ATOM 897 C CA . TRP A 1 107 ? 30.523 -1.318 -24.253 1.00 83.12 107 TRP A CA 1
ATOM 898 C C . TRP A 1 107 ? 31.510 -2.469 -24.067 1.00 83.12 107 TRP A C 1
ATOM 900 O O . TRP A 1 107 ? 31.155 -3.475 -23.457 1.00 83.12 107 TRP A O 1
ATOM 910 N N . MET A 1 108 ? 32.738 -2.325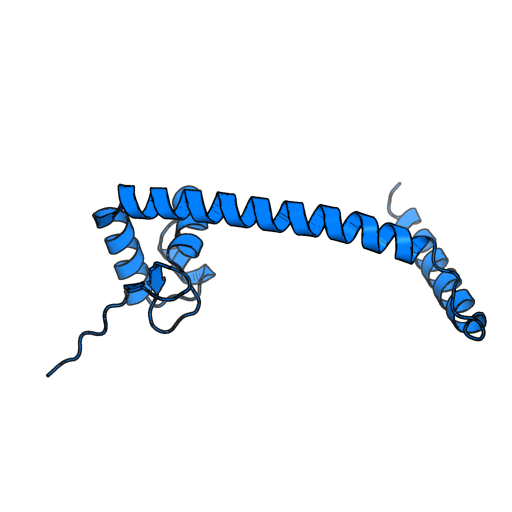 -24.567 1.00 89.50 108 MET A N 1
ATOM 911 C CA . MET A 1 108 ? 33.822 -3.284 -24.339 1.00 89.50 108 MET A CA 1
ATOM 912 C C . MET A 1 108 ? 34.145 -3.415 -22.847 1.00 89.50 108 MET A C 1
ATOM 914 O O . MET A 1 108 ? 34.223 -4.531 -22.342 1.00 89.50 108 MET A O 1
ATOM 918 N N . LYS A 1 109 ? 34.249 -2.287 -22.128 1.00 92.06 109 LYS A N 1
ATOM 919 C CA . LYS A 1 109 ? 34.475 -2.282 -20.673 1.00 92.06 109 LYS A CA 1
ATOM 920 C C . LYS A 1 109 ? 33.327 -2.946 -19.914 1.00 92.06 109 LYS A C 1
ATOM 922 O O . LYS A 1 109 ? 33.575 -3.813 -19.088 1.00 92.06 109 LYS A O 1
ATOM 927 N N . LEU A 1 110 ? 32.080 -2.601 -20.247 1.00 88.88 110 LEU A N 1
ATOM 928 C CA . LEU A 1 110 ? 30.896 -3.217 -19.636 1.00 88.88 110 LEU A CA 1
ATOM 929 C C . LEU A 1 110 ? 30.835 -4.731 -19.882 1.00 88.88 110 LEU A C 1
ATOM 931 O O . LEU A 1 110 ? 30.462 -5.483 -18.988 1.00 88.88 110 LEU A O 1
ATOM 935 N N . LYS A 1 111 ? 31.216 -5.190 -21.082 1.00 88.31 111 LYS A N 1
ATOM 936 C CA . LYS A 1 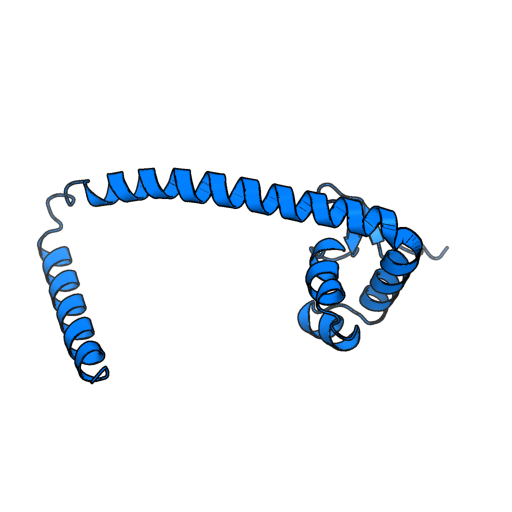111 ? 31.266 -6.622 -21.402 1.00 88.31 111 LYS A CA 1
ATOM 937 C C . LYS A 1 111 ? 32.344 -7.341 -20.588 1.00 88.31 111 LYS A C 1
ATOM 939 O O . LYS A 1 111 ? 32.062 -8.405 -20.056 1.00 88.31 111 LYS A O 1
ATOM 944 N N . ALA A 1 112 ? 33.539 -6.758 -20.483 1.00 92.44 112 ALA A N 1
ATOM 945 C CA . ALA A 1 112 ? 34.633 -7.331 -19.703 1.00 92.44 112 ALA A CA 1
ATOM 946 C C . ALA A 1 112 ? 34.270 -7.451 -18.215 1.00 92.44 112 ALA A C 1
ATOM 948 O O . ALA A 1 112 ? 34.480 -8.506 -17.623 1.00 92.44 112 ALA A O 1
ATOM 949 N N . GLU A 1 113 ? 33.653 -6.413 -17.643 1.00 92.00 113 GLU A N 1
ATOM 950 C CA . GLU A 1 113 ? 33.207 -6.433 -16.246 1.00 92.00 113 GLU A CA 1
ATOM 951 C C . GLU A 1 113 ? 32.113 -7.480 -16.017 1.00 92.00 113 GLU A C 1
ATOM 953 O O . GLU A 1 113 ? 32.180 -8.252 -15.065 1.00 92.00 113 GLU A O 1
ATOM 958 N N . LYS A 1 114 ? 31.142 -7.577 -16.935 1.00 89.38 114 LYS A N 1
ATOM 959 C CA . LYS A 1 114 ? 30.098 -8.603 -16.868 1.00 89.38 114 LYS A CA 1
ATOM 960 C C . LYS A 1 114 ? 30.689 -10.017 -16.883 1.00 89.38 114 LYS A C 1
ATOM 962 O O . LYS A 1 114 ? 30.302 -10.831 -16.057 1.00 89.38 114 LYS A O 1
ATOM 967 N N . THR A 1 115 ? 31.638 -10.298 -17.778 1.00 90.88 115 THR A N 1
ATOM 968 C CA . THR A 1 115 ? 32.310 -11.606 -17.839 1.00 90.88 115 THR A CA 1
ATOM 969 C C . THR A 1 115 ? 33.091 -11.907 -16.564 1.00 90.88 115 THR A C 1
ATOM 971 O O . THR A 1 115 ? 33.059 -13.038 -16.093 1.00 90.88 115 THR A O 1
ATOM 974 N N . LYS A 1 116 ? 33.757 -10.906 -15.980 1.00 92.25 116 LYS A N 1
ATOM 975 C CA . LYS A 1 116 ? 34.461 -11.066 -14.706 1.00 92.25 116 LYS A CA 1
ATOM 976 C C . LYS A 1 116 ? 33.496 -11.431 -13.574 1.00 92.25 116 LYS A C 1
ATOM 978 O O . LYS A 1 116 ? 33.762 -12.387 -12.859 1.00 92.25 116 LYS A O 1
ATOM 983 N N . LEU A 1 117 ? 32.367 -10.728 -13.463 1.00 89.44 117 LEU A N 1
ATOM 984 C CA . LEU A 1 117 ? 31.328 -11.033 -12.474 1.00 89.44 117 LEU A CA 1
ATOM 985 C C . LEU A 1 117 ? 30.733 -12.431 -12.692 1.00 89.44 117 LEU A C 1
ATOM 987 O O . LEU A 1 117 ? 30.576 -13.187 -11.743 1.00 89.44 117 LEU A O 1
ATOM 991 N N . GLU A 1 118 ? 30.440 -12.813 -13.935 1.00 87.50 118 GLU A N 1
ATOM 992 C CA . GLU A 1 118 ? 29.918 -14.150 -14.249 1.00 87.50 118 GLU A CA 1
ATOM 993 C C . GLU A 1 118 ? 30.916 -15.265 -13.902 1.00 87.50 118 GLU A C 1
ATOM 995 O O . GLU A 1 118 ? 30.502 -16.323 -13.443 1.00 87.50 118 GLU A O 1
ATOM 1000 N N . GLN A 1 119 ? 32.222 -15.035 -14.065 1.00 85.44 119 GLN A N 1
ATOM 1001 C CA . GLN A 1 119 ? 33.263 -15.975 -13.633 1.00 85.44 119 GLN A CA 1
ATOM 1002 C C . GLN A 1 119 ? 33.396 -16.021 -12.110 1.00 85.44 119 GLN A C 1
ATOM 1004 O O . GLN A 1 119 ? 33.487 -17.097 -11.533 1.00 85.44 119 GLN A O 1
ATOM 1009 N N . G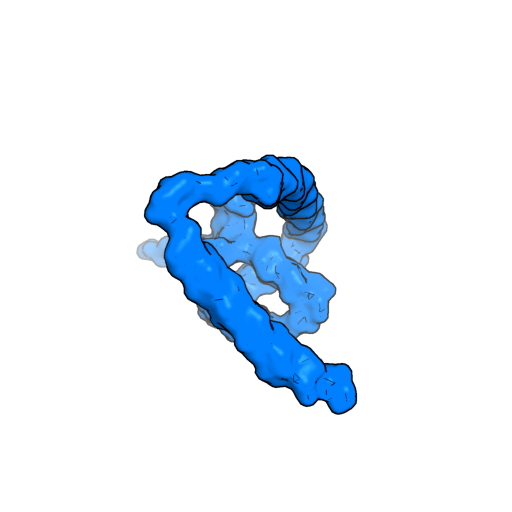LU A 1 120 ? 33.394 -14.863 -11.453 1.00 85.19 120 GLU A N 1
ATOM 1010 C CA . GLU A 1 120 ? 33.517 -14.757 -10.001 1.00 85.19 120 GLU A CA 1
ATOM 1011 C C . GLU A 1 120 ? 32.341 -15.438 -9.295 1.00 85.19 120 GLU A C 1
ATOM 1013 O O . GLU A 1 120 ? 32.574 -16.278 -8.437 1.00 85.19 120 GLU A O 1
ATOM 1018 N N . TYR A 1 121 ? 31.099 -15.172 -9.711 1.00 78.00 121 TYR A N 1
ATOM 1019 C CA . TYR A 1 121 ? 29.892 -15.746 -9.101 1.00 78.00 121 TYR A CA 1
ATOM 1020 C C . TYR A 1 121 ? 29.485 -17.117 -9.665 1.00 78.00 121 TYR A C 1
ATOM 1022 O O . TYR A 1 121 ? 28.828 -17.888 -8.967 1.00 78.00 121 TYR A O 1
ATOM 1030 N N . GLY A 1 122 ? 29.893 -17.457 -10.891 1.00 64.69 122 GLY A N 1
ATOM 1031 C CA . GLY A 1 122 ? 29.701 -18.793 -11.463 1.00 64.69 122 GLY A CA 1
ATOM 1032 C C . GLY A 1 122 ? 30.535 -19.866 -10.758 1.00 64.69 122 GLY A C 1
ATOM 1033 O O . GLY A 1 122 ? 30.086 -20.997 -10.633 1.00 64.69 122 GLY A O 1
ATOM 1034 N N . ASN A 1 123 ? 31.694 -19.494 -10.206 1.00 58.78 123 ASN A N 1
ATOM 1035 C CA . ASN A 1 123 ? 32.569 -20.393 -9.446 1.00 58.78 123 ASN A CA 1
ATOM 1036 C C . ASN A 1 123 ? 32.093 -20.671 -7.999 1.00 58.78 123 ASN A C 1
ATOM 1038 O O . ASN A 1 123 ? 32.736 -21.448 -7.299 1.00 58.78 123 ASN A O 1
ATOM 1042 N N . TYR A 1 124 ? 31.001 -20.047 -7.536 1.00 53.47 124 TYR A N 1
ATOM 1043 C CA . TYR A 1 124 ? 30.390 -20.290 -6.214 1.00 53.47 124 TYR A CA 1
ATOM 1044 C C . TYR A 1 124 ? 29.084 -21.103 -6.288 1.00 53.47 124 TYR A C 1
ATOM 1046 O O . TYR A 1 124 ? 28.359 -21.177 -5.297 1.00 53.47 124 TYR A O 1
ATOM 1054 N N . SER A 1 125 ? 28.755 -21.667 -7.456 1.00 51.91 125 SER A N 1
ATOM 1055 C CA . SER A 1 125 ? 27.513 -22.425 -7.690 1.00 51.91 125 SER A CA 1
ATOM 1056 C C . SER A 1 125 ? 27.723 -23.926 -7.958 1.00 51.91 125 SER A C 1
ATOM 1058 O O . SER A 1 125 ? 26.763 -24.578 -8.365 1.00 51.91 125 SER A O 1
ATOM 1060 N N . ASP A 1 126 ? 28.924 -24.463 -7.707 1.00 45.75 126 ASP A N 1
ATOM 1061 C CA . ASP A 1 126 ? 29.231 -25.909 -7.733 1.00 45.75 126 ASP A CA 1
ATOM 1062 C C . ASP A 1 126 ? 29.375 -26.489 -6.314 1.00 45.75 126 ASP A C 1
ATOM 1064 O O . ASP A 1 126 ? 30.067 -25.856 -5.478 1.00 45.75 126 ASP A O 1
#

Foldseek 3Di:
DDPPPQQWDQDPVGTAGPPDPDHLLNVVVVVVVVHDLVVSCVVRVHDPVNSVSSVVCCVVCVVVSVVVSVVVVVVVVVVVVVVVVVVVVVVVVVVPDDDDPPCVVVVVVVVVVVVVVCVVVVVVPD

Radius of gyration: 24.13 Å; Cα contacts (8 Å, |Δi|>4): 63; chains: 1; bounding box: 54×48×53 Å

pLDDT: mean 90.54, std 13.03, range [31.53, 98.19]

Secondary structure (DSSP, 8-state):
------SEEEETTEEEETTSS-BHHHHHHHHHTT--HHHHHHHHT--HHHHHHHHHHHHHTHHHHHHHHHHHHHHHHHHHHHHHHHHHHHHHHHHHSPPPTT-HHHHHHHHHHHHHHHHHHHTT--

Mean predicted aligned error: 8.38 Å